Protein AF-0000000083567726 (afdb_homodimer)

pLDDT: mean 92.61, std 12.35, range [54.66, 98.94]

Organism: NCBI:txid148449

Nearest PDB structures (foldseek):
  2hr3-assembly2_D  TM=8.481E-01  e=5.216E-02  Pseudomonas aeruginosa
  2qww-assembly3_E  TM=8.527E-01  e=7.175E-02  Listeria monocytogenes serotype 4b str. F2365
  1zar-assembly1_A  TM=6.877E-01  e=6.731E-02  Archaeoglobus fulgidus
  1zao-assembly1_A  TM=6.854E-01  e=9.870E-02  Archaeoglobus fulgidus
  5whm-assembly1_C  TM=7.588E-01  e=1.542E-01  Brucella abortus

Sequence (178 aa):
MRRPRVGWMTNADDHILEFLLNEGNREIVATPRVIAENIDFNPGYIRQRMR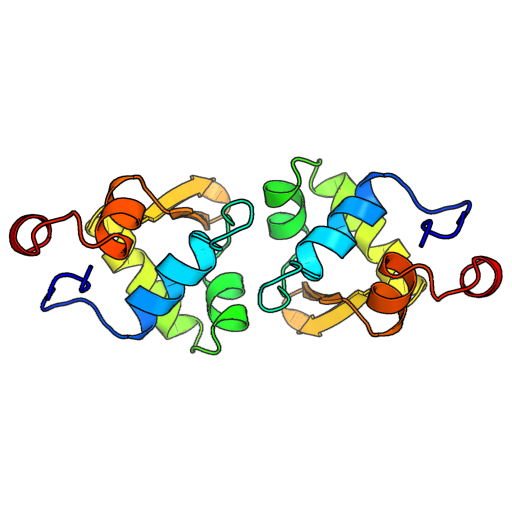KLLEEDLVAYYDEEAGIYEITDQGRAYLAGEIDAKDLEMRRPRVGWMTNADDHILEFLLNEGNREIVATPRVIAENIDFNPGYIRQRMRKLLEEDLVAYYDEEAGIYEITDQGRAYLAGEIDAKDLE

Structure (mmCIF, N/CA/C/O backbone):
data_AF-0000000083567726-model_v1
#
loop_
_entity.id
_entity.type
_entity.pdbx_description
1 polymer 'Uncharacterized protein'
#
loop_
_atom_site.group_PDB
_atom_site.id
_atom_site.type_symbol
_atom_site.label_atom_id
_atom_site.label_alt_id
_atom_site.label_co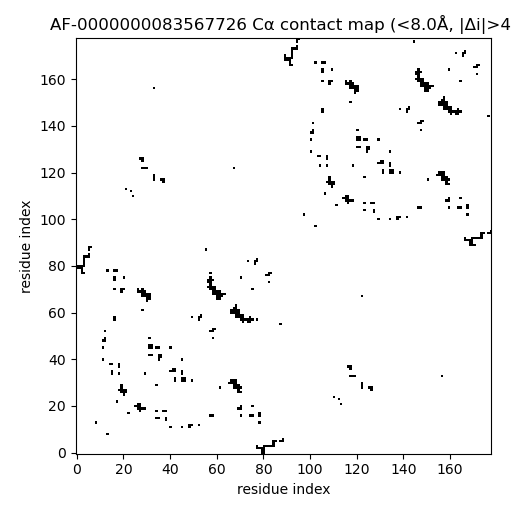mp_id
_atom_site.label_asym_id
_atom_site.label_entity_id
_atom_site.label_seq_id
_atom_site.pdbx_PDB_ins_code
_atom_site.Cartn_x
_atom_site.Cartn_y
_atom_site.Cartn_z
_atom_site.occupancy
_atom_site.B_iso_or_equiv
_atom_site.auth_seq_id
_atom_site.auth_comp_id
_atom_site.auth_asym_id
_atom_site.auth_atom_id
_atom_site.pdbx_PDB_model_num
ATOM 1 N N . MET A 1 1 ? -19.828 14.852 5.641 1 55.19 1 MET A N 1
ATOM 2 C CA . MET A 1 1 ? -19.406 16.141 6.18 1 55.19 1 MET A CA 1
ATOM 3 C C . MET A 1 1 ? -18.203 16.688 5.414 1 55.19 1 MET A C 1
ATOM 5 O O . MET A 1 1 ? -17.469 15.93 4.781 1 55.19 1 MET A O 1
ATOM 9 N N . ARG A 1 2 ? -18.156 18.062 5.336 1 60.5 2 ARG A N 1
ATOM 10 C CA . ARG A 1 2 ? -17.109 18.688 4.531 1 60.5 2 ARG A CA 1
ATOM 11 C C . ARG A 1 2 ? -15.766 18.656 5.262 1 60.5 2 ARG A C 1
ATOM 13 O O . ARG A 1 2 ? -15.719 18.703 6.492 1 60.5 2 ARG A O 1
ATOM 20 N N . ARG A 1 3 ? -14.695 18.281 4.625 1 66.94 3 ARG A N 1
ATOM 21 C CA . ARG A 1 3 ? -13.352 18.344 5.188 1 66.94 3 ARG A CA 1
ATOM 22 C C . ARG A 1 3 ? -13.031 19.734 5.707 1 66.94 3 ARG A C 1
ATOM 24 O O . ARG A 1 3 ? -13.383 20.734 5.074 1 66.94 3 ARG A O 1
ATOM 31 N N . PRO A 1 4 ? -12.516 19.75 7.016 1 69.62 4 PRO A N 1
ATOM 32 C CA . PRO A 1 4 ? -12.172 21.078 7.527 1 69.62 4 PRO A CA 1
ATOM 33 C C . PRO A 1 4 ? -11.203 21.828 6.617 1 69.62 4 PRO A C 1
ATOM 35 O O . PRO A 1 4 ? -10.406 21.203 5.914 1 69.62 4 PRO A O 1
ATOM 38 N N . ARG A 1 5 ? -11.305 23.078 6.617 1 71.19 5 ARG A N 1
ATOM 39 C CA . ARG A 1 5 ? -10.352 23.906 5.879 1 71.19 5 ARG A CA 1
ATOM 40 C C . ARG A 1 5 ? -9.07 24.125 6.684 1 71.19 5 ARG A C 1
ATOM 42 O O . ARG A 1 5 ? -9.102 24.734 7.746 1 71.19 5 ARG A O 1
ATOM 49 N N . VAL A 1 6 ? -8.125 23.406 6.375 1 81.62 6 VAL A N 1
ATOM 50 C CA . VAL A 1 6 ? -6.805 23.516 6.988 1 81.62 6 VAL A CA 1
ATOM 51 C C . VAL A 1 6 ? -5.836 24.188 6.02 1 81.62 6 VAL A C 1
ATOM 53 O O . VAL A 1 6 ? -5.625 23.703 4.906 1 81.62 6 VAL A O 1
ATOM 56 N N . GLY A 1 7 ? -5.293 25.297 6.461 1 86.56 7 GLY A N 1
ATOM 57 C CA . GLY A 1 7 ? -4.551 26.172 5.578 1 86.56 7 GLY A CA 1
ATOM 58 C C . GLY A 1 7 ? -3.309 25.531 4.992 1 86.56 7 GLY A C 1
ATOM 59 O O . GLY A 1 7 ? -2.873 25.891 3.896 1 86.56 7 GLY A O 1
ATOM 60 N N . TRP A 1 8 ? -2.652 24.703 5.652 1 91.81 8 TRP A N 1
ATOM 61 C CA . TRP A 1 8 ? -1.388 24.156 5.18 1 91.81 8 TRP A CA 1
ATOM 62 C C . TRP A 1 8 ? -1.614 22.859 4.41 1 91.81 8 TRP A C 1
ATOM 64 O O . TRP A 1 8 ? -0.692 22.328 3.781 1 91.81 8 TRP A O 1
ATOM 74 N N . MET A 1 9 ? -2.846 22.219 4.5 1 94.69 9 MET A N 1
ATOM 75 C CA . MET A 1 9 ? -3.121 20.938 3.854 1 94.69 9 MET A CA 1
ATOM 76 C C . MET A 1 9 ? -3.16 21.094 2.338 1 94.69 9 MET A C 1
ATOM 78 O O . MET A 1 9 ? -3.748 22.047 1.819 1 94.69 9 MET A O 1
ATOM 82 N N . THR A 1 10 ? -2.545 20.266 1.67 1 95.62 10 THR A N 1
ATOM 83 C CA . THR A 1 10 ? -2.539 20.25 0.211 1 95.62 10 THR A CA 1
ATOM 84 C C . THR A 1 10 ? -3.416 19.125 -0.325 1 95.62 10 THR A C 1
ATOM 86 O O . THR A 1 10 ? -3.883 18.266 0.44 1 95.62 10 THR A O 1
ATOM 89 N N . ASN A 1 11 ? -3.67 19.234 -1.606 1 96 11 ASN A N 1
ATOM 90 C CA . ASN A 1 11 ? -4.387 18.141 -2.262 1 96 11 ASN A CA 1
ATOM 91 C C . ASN A 1 11 ? -3.674 16.797 -2.074 1 96 11 ASN A C 1
ATOM 93 O O . ASN A 1 11 ? -4.316 15.781 -1.847 1 96 11 ASN A O 1
ATOM 97 N N . ALA A 1 12 ? -2.326 16.766 -2.197 1 98.12 12 ALA A N 1
ATOM 98 C CA . ALA A 1 12 ? -1.524 15.562 -2.008 1 98.12 12 ALA A CA 1
ATOM 99 C C . ALA A 1 12 ? -1.739 14.977 -0.617 1 98.12 12 ALA A C 1
ATOM 101 O O . ALA A 1 12 ? -1.819 13.758 -0.459 1 98.12 12 ALA A O 1
ATOM 102 N N . ASP A 1 13 ? -1.857 15.867 0.394 1 98.06 13 ASP A N 1
ATOM 103 C CA . ASP A 1 13 ? -2.09 15.406 1.759 1 98.06 13 ASP A CA 1
ATOM 104 C C . ASP A 1 13 ? -3.402 14.625 1.86 1 98.06 13 ASP A C 1
ATOM 106 O O . ASP A 1 13 ? -3.459 13.578 2.504 1 98.06 13 ASP A O 1
ATOM 110 N N . ASP A 1 14 ? -4.457 15.148 1.234 1 97.19 14 ASP A N 1
ATOM 111 C CA . ASP A 1 14 ? -5.742 14.461 1.224 1 97.19 14 ASP A CA 1
ATOM 112 C C . ASP A 1 14 ? -5.621 13.086 0.577 1 97.19 14 ASP A C 1
ATOM 114 O O . ASP A 1 14 ? -6.148 12.094 1.098 1 97.19 14 ASP A O 1
ATOM 118 N N . HIS A 1 15 ? -4.926 13.031 -0.548 1 98.38 15 HIS A N 1
ATOM 119 C CA . HIS A 1 15 ? -4.75 11.773 -1.261 1 98.38 15 HIS A CA 1
ATOM 120 C C . HIS A 1 15 ? -3.961 10.766 -0.424 1 98.38 15 HIS A C 1
ATOM 122 O O . HIS A 1 15 ? -4.273 9.578 -0.418 1 98.38 15 HIS A O 1
ATOM 128 N N . ILE A 1 16 ? -2.908 11.234 0.28 1 98.88 16 ILE A N 1
ATOM 129 C CA . ILE A 1 16 ? -2.107 10.375 1.146 1 98.88 16 ILE A CA 1
ATOM 130 C C . ILE A 1 16 ? -3.004 9.727 2.199 1 98.88 16 ILE A C 1
ATOM 132 O O . ILE A 1 16 ? -3.002 8.508 2.354 1 98.88 16 ILE A O 1
ATOM 136 N N . LEU A 1 17 ? -3.76 10.578 2.92 1 98.69 17 LEU A N 1
ATOM 137 C CA . LEU A 1 17 ? -4.586 10.086 4.016 1 98.69 17 LEU A CA 1
ATOM 138 C C . LEU A 1 17 ? -5.668 9.148 3.504 1 98.69 17 LEU A C 1
ATOM 140 O O . LEU A 1 17 ? -5.969 8.133 4.141 1 98.69 17 LEU A O 1
ATOM 144 N N . GLU A 1 18 ? -6.305 9.469 2.389 1 98.69 18 GLU A N 1
ATOM 145 C CA . GLU A 1 18 ? -7.34 8.625 1.802 1 98.69 18 GLU A CA 1
ATOM 146 C C . GLU A 1 18 ? -6.773 7.266 1.396 1 98.69 18 GLU A C 1
ATOM 148 O O . GLU A 1 18 ? -7.434 6.238 1.566 1 98.69 18 GLU A O 1
ATOM 153 N N . PHE A 1 19 ? -5.574 7.316 0.787 1 98.94 19 PHE A N 1
ATOM 154 C CA . PHE A 1 19 ? -4.934 6.062 0.406 1 98.94 19 PHE A CA 1
ATOM 155 C C . PHE A 1 19 ? -4.703 5.18 1.627 1 98.94 19 PHE A C 1
ATOM 157 O O . PHE A 1 19 ? -5.035 3.994 1.612 1 98.94 19 PHE A O 1
ATOM 164 N N . LEU A 1 20 ? -4.109 5.766 2.674 1 98.94 20 LEU A N 1
ATOM 165 C CA . LEU A 1 20 ? -3.814 5.016 3.891 1 98.94 20 LEU A CA 1
ATOM 166 C C . LEU A 1 20 ? -5.102 4.543 4.562 1 98.94 20 LEU A C 1
ATOM 168 O O . LEU A 1 20 ? -5.137 3.461 5.148 1 98.94 20 LEU A O 1
ATOM 172 N N . LEU A 1 21 ? -6.18 5.316 4.492 1 98.75 21 LEU A N 1
ATOM 173 C CA . LEU A 1 21 ? -7.465 4.957 5.086 1 98.75 21 LEU A CA 1
ATOM 174 C C . LEU A 1 21 ? -8.086 3.773 4.355 1 98.75 21 LEU A C 1
ATOM 176 O O . LEU A 1 21 ? -8.75 2.936 4.977 1 98.75 21 LEU A O 1
ATOM 180 N N . ASN A 1 22 ? -7.93 3.82 2.955 1 98.75 22 ASN A N 1
ATOM 181 C CA . ASN A 1 22 ? -8.438 2.725 2.137 1 98.75 22 ASN A CA 1
ATOM 182 C C . ASN A 1 22 ? -9.883 2.381 2.494 1 98.75 22 ASN A C 1
ATOM 184 O O . ASN A 1 22 ? -10.195 1.223 2.777 1 98.75 22 ASN A O 1
ATOM 188 N N . GLU A 1 23 ? -10.719 3.348 2.449 1 97.69 23 GLU A N 1
ATOM 189 C CA . GLU A 1 23 ? -12.102 3.242 2.912 1 97.69 23 GLU A CA 1
ATOM 190 C C . GLU A 1 23 ? -12.781 2.004 2.338 1 97.69 23 GLU A C 1
ATOM 192 O O . GLU A 1 23 ? -12.656 1.719 1.145 1 97.69 23 GLU A O 1
ATOM 197 N N . GLY A 1 24 ? -13.523 1.324 3.215 1 97.31 24 GLY A N 1
ATOM 198 C CA . GLY A 1 24 ? -14.234 0.121 2.807 1 97.31 24 GLY A CA 1
ATOM 199 C C . GLY A 1 24 ? -13.375 -1.128 2.877 1 97.31 24 GLY A C 1
ATOM 200 O O . GLY A 1 24 ? -13.875 -2.242 2.719 1 97.31 24 GLY A O 1
ATOM 201 N N . ASN A 1 25 ? -12.062 -1.039 3.074 1 97.94 25 ASN A N 1
ATOM 202 C CA . ASN A 1 25 ? -11.094 -2.107 3.27 1 97.94 25 ASN A CA 1
ATOM 203 C C . ASN A 1 25 ? -10.203 -1.843 4.484 1 97.94 25 ASN A C 1
ATOM 205 O O . ASN A 1 25 ? -10.453 -0.908 5.246 1 97.94 25 ASN A O 1
ATOM 209 N N . ARG A 1 26 ? -9.352 -2.73 4.723 1 97.44 26 ARG A N 1
ATOM 210 C CA . ARG A 1 26 ? -8.383 -2.512 5.793 1 97.44 26 ARG A CA 1
ATOM 211 C C . ARG A 1 26 ? -7.473 -1.33 5.473 1 97.44 26 ARG A C 1
ATOM 213 O O . ARG A 1 26 ? -7.074 -1.141 4.32 1 97.44 26 ARG A O 1
ATOM 220 N N . GLU A 1 27 ? -7.148 -0.611 6.457 1 98.81 27 GLU A N 1
ATOM 221 C CA . GLU A 1 27 ? -6.191 0.481 6.301 1 98.81 27 GLU A CA 1
ATOM 222 C C . GLU A 1 27 ? -4.84 -0.034 5.809 1 98.81 27 GLU A C 1
ATOM 224 O O . GLU A 1 27 ? -4.469 -1.178 6.086 1 98.81 27 GLU A O 1
ATOM 229 N N . ILE A 1 28 ? -4.18 0.779 5.105 1 98.94 28 ILE A N 1
ATOM 230 C CA . ILE A 1 28 ? -2.904 0.41 4.5 1 98.94 28 ILE A CA 1
ATOM 231 C C . ILE A 1 28 ? -1.759 1.05 5.281 1 98.94 28 ILE A C 1
ATOM 233 O O . ILE A 1 28 ? -1.842 2.217 5.672 1 98.94 28 ILE A O 1
ATOM 237 N N . VAL A 1 29 ? -0.718 0.36 5.547 1 98.94 29 VAL A N 1
ATOM 238 C CA . VAL A 1 29 ? 0.558 0.924 5.977 1 98.94 29 VAL A CA 1
ATOM 239 C C . VAL A 1 29 ? 1.551 0.9 4.816 1 98.94 29 VAL A C 1
ATOM 241 O O . VAL A 1 29 ? 1.584 -0.056 4.039 1 98.94 29 VAL A O 1
ATOM 244 N N . ALA A 1 30 ? 2.318 1.921 4.629 1 98.94 30 ALA A N 1
ATOM 245 C CA . ALA A 1 30 ? 3.15 2 3.43 1 98.94 30 ALA A CA 1
ATOM 246 C C . ALA A 1 30 ? 4.277 3.012 3.613 1 98.94 30 ALA A C 1
ATOM 248 O O . ALA A 1 30 ? 4.203 3.883 4.484 1 98.94 30 ALA A O 1
ATOM 249 N N . THR A 1 31 ? 5.305 2.881 2.809 1 98.88 31 THR A N 1
ATOM 250 C CA . THR A 1 31 ? 6.379 3.863 2.729 1 98.88 31 THR A CA 1
ATOM 251 C C . THR A 1 31 ? 5.961 5.051 1.862 1 98.88 31 THR A C 1
ATOM 253 O O . THR A 1 31 ? 5.051 4.934 1.039 1 98.88 31 THR A O 1
ATOM 256 N N . PRO A 1 32 ? 6.68 6.156 2.004 1 98.88 32 PRO A N 1
ATOM 257 C CA . PRO A 1 32 ? 6.387 7.312 1.153 1 98.88 32 PRO A CA 1
ATOM 258 C C . PRO A 1 32 ? 6.48 6.984 -0.336 1 98.88 32 PRO A C 1
ATOM 260 O O . PRO A 1 32 ? 5.66 7.461 -1.127 1 98.88 32 PRO A O 1
ATOM 263 N N . ARG A 1 33 ? 7.387 6.121 -0.729 1 98.81 33 ARG A N 1
ATOM 264 C CA . ARG A 1 33 ? 7.551 5.746 -2.129 1 98.81 33 ARG A CA 1
ATOM 265 C C . ARG A 1 33 ? 6.332 4.988 -2.639 1 98.81 33 ARG A C 1
ATOM 267 O O . ARG A 1 33 ? 5.801 5.301 -3.709 1 98.81 33 ARG A O 1
ATOM 274 N N . VAL A 1 34 ? 5.891 4.027 -1.904 1 98.94 34 VAL A N 1
ATOM 275 C CA . VAL A 1 34 ? 4.73 3.23 -2.291 1 98.94 34 VAL A CA 1
ATOM 276 C C . VAL A 1 34 ? 3.482 4.113 -2.324 1 98.94 34 VAL A C 1
ATOM 278 O O . VAL A 1 34 ? 2.656 3.994 -3.23 1 98.94 34 VAL A O 1
ATOM 281 N N . ILE A 1 35 ? 3.354 5.008 -1.32 1 98.94 35 ILE A N 1
ATOM 282 C CA . ILE A 1 35 ? 2.238 5.949 -1.31 1 98.94 35 ILE A CA 1
ATOM 283 C C . ILE A 1 35 ? 2.262 6.793 -2.58 1 98.94 35 ILE A C 1
ATOM 285 O O . ILE A 1 35 ? 1.252 6.902 -3.279 1 98.94 35 ILE A O 1
ATOM 289 N N . ALA A 1 36 ? 3.414 7.371 -2.926 1 98.94 36 ALA A N 1
ATOM 290 C CA . ALA A 1 36 ? 3.559 8.25 -4.086 1 98.94 36 ALA A CA 1
ATOM 291 C C . ALA A 1 36 ? 3.129 7.539 -5.367 1 98.94 36 ALA A C 1
ATOM 293 O O . ALA A 1 36 ? 2.387 8.102 -6.176 1 98.94 36 ALA A O 1
ATOM 294 N N . GLU A 1 37 ? 3.543 6.297 -5.539 1 98.88 37 GLU A N 1
ATOM 295 C CA . GLU A 1 37 ? 3.215 5.539 -6.742 1 98.88 37 GLU A CA 1
ATOM 296 C C . GLU A 1 37 ? 1.713 5.281 -6.844 1 98.88 37 GLU A C 1
ATOM 298 O O . GLU A 1 37 ? 1.152 5.258 -7.941 1 98.88 37 GLU A O 1
ATOM 303 N N . ASN A 1 38 ? 1.071 5.105 -5.75 1 98.94 38 ASN A N 1
ATOM 304 C CA . ASN A 1 38 ? -0.337 4.723 -5.758 1 98.94 38 ASN A CA 1
ATOM 305 C C . ASN A 1 38 ? -1.246 5.938 -5.914 1 98.94 38 ASN A C 1
ATOM 307 O O . ASN A 1 38 ? -2.391 5.809 -6.352 1 98.94 38 ASN A O 1
ATOM 311 N N . ILE A 1 39 ? -0.709 7.137 -5.605 1 98.81 39 ILE A N 1
ATOM 312 C CA . ILE A 1 39 ? -1.568 8.305 -5.73 1 98.81 39 ILE A CA 1
ATOM 313 C C . ILE A 1 39 ? -1.058 9.203 -6.859 1 98.81 39 ILE A C 1
ATOM 315 O O . ILE A 1 39 ? -1.585 10.297 -7.082 1 98.81 39 ILE A O 1
ATOM 319 N N . ASP A 1 40 ? -0.009 8.734 -7.594 1 98 40 ASP A N 1
ATOM 320 C CA . ASP A 1 40 ? 0.528 9.336 -8.805 1 98 40 ASP A CA 1
ATOM 321 C C . ASP A 1 40 ? 1.096 10.727 -8.523 1 98 40 ASP A C 1
ATOM 323 O O . ASP A 1 40 ? 0.731 11.695 -9.188 1 98 40 ASP A O 1
ATOM 327 N N . PHE A 1 41 ? 1.896 10.852 -7.449 1 98.56 41 PHE A N 1
ATOM 328 C CA . PHE A 1 41 ? 2.648 12.055 -7.121 1 98.56 41 PHE A CA 1
ATOM 329 C C . PHE A 1 41 ? 4.148 11.781 -7.148 1 98.56 41 PHE A C 1
ATOM 331 O O . PHE A 1 41 ? 4.574 10.625 -7.152 1 98.56 41 PHE A O 1
ATOM 338 N N . ASN A 1 42 ? 4.938 12.805 -7.242 1 98.31 42 ASN A N 1
ATOM 339 C CA . ASN A 1 42 ? 6.391 12.742 -7.145 1 98.31 42 ASN A CA 1
ATOM 340 C C . ASN A 1 42 ? 6.836 12.219 -5.781 1 98.31 42 ASN A C 1
ATOM 342 O O . ASN A 1 42 ? 6.406 12.727 -4.746 1 98.31 42 ASN A O 1
ATOM 346 N N . PRO A 1 43 ? 7.668 11.227 -5.773 1 98.38 43 PRO A N 1
ATOM 347 C CA . PRO A 1 43 ? 8.078 10.648 -4.496 1 98.38 43 PRO A CA 1
ATOM 348 C C . PRO A 1 43 ? 8.766 11.656 -3.578 1 98.38 43 PRO A C 1
ATOM 350 O O . PRO A 1 43 ? 8.578 11.617 -2.359 1 98.38 43 PRO A O 1
ATOM 353 N N . GLY A 1 44 ? 9.617 12.453 -4.148 1 98.5 44 GLY A N 1
ATOM 354 C CA . GLY A 1 44 ? 10.258 13.469 -3.332 1 98.5 44 GLY A CA 1
ATOM 355 C C . GLY A 1 44 ? 9.273 14.406 -2.664 1 98.5 44 GLY A C 1
ATOM 356 O O . GLY A 1 44 ? 9.422 14.742 -1.487 1 98.5 44 GLY A O 1
ATOM 357 N N . TYR A 1 45 ? 8.297 14.836 -3.449 1 98.75 45 TYR A N 1
ATOM 358 C CA . TYR A 1 45 ? 7.25 15.695 -2.908 1 98.75 45 TYR A CA 1
ATOM 359 C C . TYR A 1 45 ? 6.473 14.984 -1.807 1 98.75 45 TYR A C 1
ATOM 361 O O . TYR A 1 45 ? 6.199 15.57 -0.756 1 98.75 45 TYR A O 1
ATOM 369 N N . ILE A 1 46 ? 6.129 13.727 -1.916 1 98.88 46 ILE A N 1
ATOM 370 C CA . ILE A 1 46 ? 5.359 12.977 -0.934 1 98.88 46 ILE A CA 1
ATOM 371 C C . ILE A 1 46 ? 6.18 12.805 0.343 1 98.88 46 ILE A C 1
ATOM 373 O O . ILE A 1 46 ? 5.633 12.836 1.448 1 98.88 46 ILE A O 1
ATOM 377 N N . ARG A 1 47 ? 7.449 12.539 0.214 1 98.69 47 ARG A N 1
ATOM 378 C CA . ARG A 1 47 ? 8.297 12.461 1.398 1 98.69 47 ARG A CA 1
ATOM 379 C C . ARG A 1 47 ? 8.188 13.727 2.238 1 98.69 47 ARG A C 1
ATOM 381 O O . ARG A 1 47 ? 8.125 13.664 3.467 1 98.69 47 ARG A O 1
ATOM 388 N N . GLN A 1 48 ? 8.195 14.867 1.541 1 98.56 48 GLN A N 1
ATOM 389 C CA . GLN A 1 48 ? 8.055 16.141 2.24 1 98.56 48 GLN A CA 1
ATOM 390 C C . GLN A 1 48 ? 6.691 16.25 2.918 1 98.56 48 GLN A C 1
ATOM 392 O O . GLN A 1 48 ? 6.598 16.672 4.07 1 98.56 48 GLN A O 1
ATOM 397 N N . ARG A 1 49 ? 5.688 15.914 2.182 1 98.75 49 ARG A N 1
ATOM 398 C CA . ARG A 1 49 ? 4.34 16 2.734 1 98.75 49 ARG A CA 1
ATOM 399 C C . ARG A 1 49 ? 4.172 15.047 3.914 1 98.75 49 ARG A C 1
ATOM 401 O O . ARG A 1 49 ? 3.484 15.375 4.887 1 98.75 49 ARG A O 1
ATOM 408 N N . MET A 1 50 ? 4.82 13.82 3.891 1 98.81 50 MET A N 1
ATOM 409 C CA . MET A 1 50 ? 4.738 12.859 4.984 1 98.81 50 MET A CA 1
ATOM 410 C C . MET A 1 50 ? 5.328 13.438 6.266 1 98.81 50 MET A C 1
ATOM 412 O O . MET A 1 50 ? 4.82 13.18 7.359 1 98.81 50 MET A O 1
ATOM 416 N N . ARG A 1 51 ? 6.418 14.133 6.156 1 98.31 51 ARG A N 1
ATOM 417 C CA . ARG A 1 51 ? 7.02 14.789 7.316 1 98.31 51 ARG A CA 1
ATOM 418 C C . ARG A 1 51 ? 6.039 15.758 7.965 1 98.31 51 ARG A C 1
ATOM 420 O O . ARG A 1 51 ? 5.906 15.789 9.188 1 98.31 51 ARG A O 1
ATOM 427 N N . LYS A 1 52 ? 5.398 16.547 7.125 1 98.19 52 LYS A N 1
ATOM 428 C CA . LYS A 1 52 ? 4.43 17.516 7.629 1 98.19 52 LYS A CA 1
ATOM 429 C C . LYS A 1 52 ? 3.25 16.812 8.297 1 98.19 52 LYS A C 1
ATOM 431 O O . LYS A 1 52 ? 2.807 17.219 9.367 1 98.19 52 LYS A O 1
ATOM 436 N N . LEU A 1 53 ? 2.703 15.789 7.66 1 98.5 53 LEU A N 1
ATOM 437 C CA . LEU A 1 53 ? 1.582 15.031 8.211 1 98.5 53 LEU A CA 1
ATOM 438 C C . LEU A 1 53 ? 1.964 14.375 9.531 1 98.5 53 LEU A C 1
ATOM 440 O O . LEU A 1 53 ? 1.137 14.273 10.438 1 98.5 53 LEU A O 1
ATOM 444 N N . LEU A 1 54 ? 3.262 13.859 9.57 1 98.69 54 LEU A N 1
ATOM 445 C CA . LEU A 1 54 ? 3.777 13.266 10.797 1 98.69 54 LEU A CA 1
ATOM 446 C C . LEU A 1 54 ? 3.844 14.312 11.914 1 98.69 54 LEU A C 1
ATOM 448 O O . LEU A 1 54 ? 3.412 14.047 13.039 1 98.69 54 LEU A O 1
ATOM 452 N N . GLU A 1 55 ? 4.355 15.445 11.602 1 97.81 55 GLU A N 1
ATOM 453 C CA . GLU A 1 55 ? 4.461 16.547 12.547 1 97.81 55 GLU A CA 1
ATOM 454 C C . GLU A 1 55 ? 3.096 16.938 13.109 1 97.81 55 GLU A C 1
ATOM 456 O O . GLU A 1 55 ? 2.975 17.266 14.289 1 97.81 55 GLU A O 1
ATOM 461 N N . GLU A 1 56 ? 2.068 16.891 12.242 1 96.81 56 GLU A N 1
ATOM 462 C CA . GLU A 1 56 ? 0.725 17.312 12.617 1 96.81 56 GLU A CA 1
ATOM 463 C C . GLU A 1 56 ? -0.093 16.156 13.172 1 96.81 56 GLU A C 1
ATOM 465 O O . GLU A 1 56 ? -1.295 16.297 13.406 1 96.81 56 GLU A O 1
ATOM 470 N N . ASP A 1 57 ? 0.547 14.945 13.266 1 97.69 57 ASP A N 1
ATOM 471 C CA . ASP A 1 57 ? -0.021 13.766 13.906 1 97.69 57 ASP A CA 1
A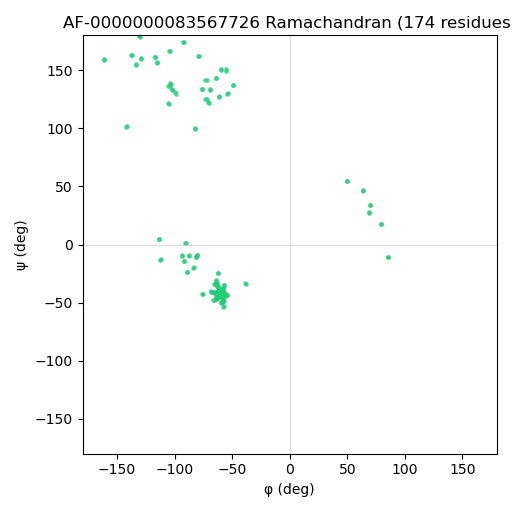TOM 472 C C . ASP A 1 57 ? -1.195 13.211 13.094 1 97.69 57 ASP A C 1
ATOM 474 O O . ASP A 1 57 ? -2.176 12.727 13.664 1 97.69 57 ASP A O 1
ATOM 478 N N . LEU A 1 58 ? -1.219 13.406 11.875 1 98.19 58 LEU A N 1
ATOM 479 C CA . LEU A 1 58 ? -2.24 12.828 11.008 1 98.19 58 LEU A CA 1
ATOM 480 C C . LEU A 1 58 ? -1.808 11.453 10.508 1 98.19 58 LEU A C 1
ATOM 482 O O . LEU A 1 58 ? -2.643 10.656 10.07 1 98.19 58 LEU A O 1
ATOM 486 N N . VAL A 1 59 ? -0.47 11.219 10.5 1 98.88 59 VAL A N 1
ATOM 487 C CA . VAL A 1 59 ? 0.12 9.898 10.281 1 98.88 59 VAL A CA 1
ATOM 488 C C . VAL A 1 59 ? 1.133 9.602 11.391 1 98.88 59 VAL A C 1
ATOM 490 O O . VAL A 1 59 ? 1.572 10.508 12.094 1 98.88 59 VAL A O 1
ATOM 493 N N . ALA A 1 60 ? 1.434 8.383 11.57 1 98.94 60 ALA A N 1
ATOM 494 C CA . ALA A 1 60 ? 2.441 7.918 12.516 1 98.94 60 ALA A CA 1
ATOM 495 C C . ALA A 1 60 ? 3.291 6.801 11.914 1 98.94 60 ALA A C 1
ATOM 497 O O . ALA A 1 60 ? 2.9 6.184 10.922 1 98.94 60 ALA A O 1
ATOM 498 N N . TYR A 1 61 ? 4.418 6.566 12.531 1 98.88 61 TYR A N 1
ATOM 499 C CA . TYR A 1 61 ? 5.223 5.422 12.125 1 98.88 61 TYR A CA 1
ATOM 500 C C . TYR A 1 61 ? 4.551 4.113 12.523 1 98.88 61 TYR A C 1
ATOM 502 O O . TYR A 1 61 ? 4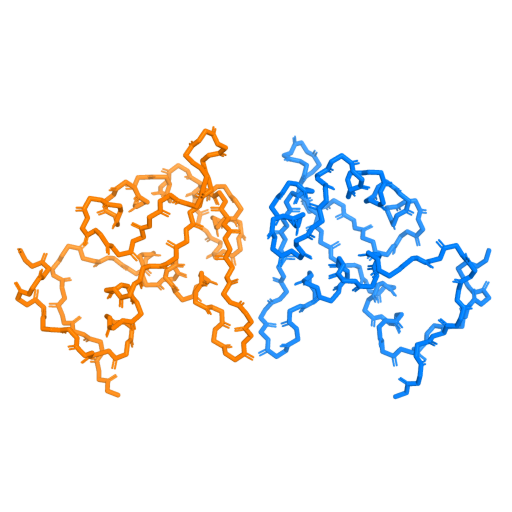.191 3.924 13.688 1 98.88 61 TYR A O 1
ATOM 510 N N . TYR A 1 62 ? 4.281 3.295 11.641 1 98.81 62 TYR A N 1
ATOM 511 C CA . TYR A 1 62 ? 3.971 1.895 11.898 1 98.81 62 TYR A CA 1
ATOM 512 C C . TYR A 1 62 ? 5.23 1.107 12.234 1 98.81 62 TYR A C 1
ATOM 514 O O . TYR A 1 62 ? 5.246 0.327 13.188 1 98.81 62 TYR A O 1
ATOM 522 N N . ASP A 1 63 ? 6.242 1.356 11.516 1 98.69 63 ASP A N 1
ATOM 523 C CA . ASP A 1 63 ? 7.605 0.864 11.688 1 98.69 63 ASP A CA 1
ATOM 524 C C . ASP A 1 63 ? 8.625 1.947 11.352 1 98.69 63 ASP A C 1
ATOM 526 O O . ASP A 1 63 ? 8.906 2.203 10.172 1 98.69 63 ASP A O 1
ATOM 530 N N . GLU A 1 64 ? 9.148 2.529 12.32 1 98.38 64 GLU A N 1
ATOM 531 C CA . GLU A 1 64 ? 10.031 3.676 12.141 1 98.38 64 GLU A CA 1
ATOM 532 C C . GLU A 1 64 ? 11.297 3.287 11.383 1 98.38 64 GLU A C 1
ATOM 534 O O . GLU A 1 64 ? 11.727 4.004 10.477 1 98.38 64 GLU A O 1
ATOM 539 N N . GLU A 1 65 ? 11.852 2.207 11.742 1 98 65 GLU A N 1
ATOM 540 C CA . GLU A 1 65 ? 13.094 1.757 11.109 1 98 65 GLU A CA 1
ATOM 541 C C . GLU A 1 65 ? 12.883 1.489 9.625 1 98 65 GLU A C 1
ATOM 543 O O . GLU A 1 65 ? 13.742 1.82 8.805 1 98 65 GLU A O 1
ATOM 548 N N . ALA A 1 66 ? 11.758 0.973 9.281 1 97.5 66 ALA A N 1
ATOM 549 C CA . ALA A 1 66 ? 11.469 0.624 7.895 1 97.5 66 ALA A CA 1
ATOM 550 C C . ALA A 1 66 ? 10.875 1.813 7.141 1 97.5 66 ALA A C 1
ATOM 552 O O . ALA A 1 66 ? 10.727 1.767 5.918 1 97.5 66 ALA A O 1
ATOM 553 N N . GLY A 1 67 ? 10.523 2.896 7.828 1 98 67 GLY A N 1
ATOM 554 C CA . GLY A 1 67 ? 9.914 4.059 7.207 1 98 67 GLY A CA 1
ATOM 555 C C . GLY A 1 67 ? 8.5 3.803 6.727 1 98 67 GLY A C 1
ATOM 556 O O . GLY A 1 67 ? 8.102 4.281 5.66 1 98 67 GLY A O 1
ATOM 557 N N . ILE A 1 68 ? 7.723 2.979 7.414 1 98.94 68 ILE A N 1
ATOM 558 C CA . ILE A 1 68 ? 6.34 2.66 7.074 1 98.94 68 ILE A CA 1
ATOM 559 C C . ILE A 1 68 ? 5.391 3.441 7.98 1 98.94 68 ILE A C 1
ATOM 561 O O . ILE A 1 68 ? 5.582 3.48 9.195 1 98.94 68 ILE A O 1
ATOM 565 N N . TYR A 1 69 ? 4.387 4.035 7.301 1 98.94 69 TYR A N 1
ATOM 566 C CA . TYR A 1 69 ? 3.469 4.922 8.008 1 98.94 69 TYR A CA 1
ATOM 567 C C . TYR A 1 69 ? 2.057 4.348 8.016 1 98.94 69 TYR A C 1
ATOM 569 O O . TYR A 1 69 ? 1.713 3.51 7.18 1 98.94 69 TYR A O 1
ATOM 577 N N . GLU A 1 70 ? 1.302 4.766 8.961 1 98.94 70 GLU A N 1
ATOM 578 C CA . GLU A 1 70 ? -0.126 4.48 9.062 1 98.94 70 GLU A CA 1
ATOM 579 C C . GLU A 1 70 ? -0.917 5.746 9.383 1 98.94 70 GLU A C 1
ATOM 581 O O . GLU A 1 70 ? -0.359 6.727 9.891 1 98.94 70 GLU A O 1
ATOM 586 N N . ILE A 1 71 ? -2.135 5.816 9.062 1 98.94 71 ILE A N 1
ATOM 587 C CA . ILE A 1 71 ? -3 6.934 9.422 1 98.94 71 ILE A CA 1
ATOM 588 C C . ILE A 1 71 ? -3.332 6.871 10.906 1 98.94 71 ILE A C 1
ATOM 590 O O . ILE A 1 71 ? -3.506 5.785 11.469 1 98.94 71 ILE A O 1
ATOM 594 N N . THR A 1 72 ? -3.393 8.016 11.57 1 98.75 72 THR A N 1
ATOM 595 C CA . THR A 1 72 ? -3.725 8.078 12.984 1 98.75 72 THR A CA 1
ATOM 596 C C . THR A 1 72 ? -5.227 8.281 13.188 1 98.75 72 THR A C 1
ATOM 598 O O . THR A 1 72 ? -5.961 8.477 12.219 1 98.75 72 THR A O 1
ATOM 601 N N . ASP A 1 73 ? -5.672 8.227 14.461 1 97.62 73 ASP A N 1
ATOM 602 C CA . ASP A 1 73 ? -7.051 8.562 14.797 1 97.62 73 ASP A CA 1
ATOM 603 C C . ASP A 1 73 ? -7.387 9.984 14.352 1 97.62 73 ASP A C 1
ATOM 605 O O . ASP A 1 73 ? -8.484 10.242 13.859 1 97.62 73 ASP A O 1
ATOM 609 N N . GLN A 1 74 ? -6.453 10.898 14.555 1 96.31 74 GLN A N 1
ATOM 610 C CA . GLN A 1 74 ? -6.648 12.273 14.125 1 96.31 74 GLN A CA 1
ATOM 611 C C . GLN A 1 74 ? -6.77 12.367 12.609 1 96.31 74 GLN A C 1
ATOM 613 O O . GLN A 1 74 ? -7.566 13.148 12.086 1 96.31 74 GLN A O 1
ATOM 618 N N . GLY A 1 75 ? -5.91 11.602 11.922 1 97.44 75 GLY A N 1
ATOM 619 C CA . GLY A 1 75 ? -6.027 11.555 10.469 1 97.44 75 GLY A CA 1
ATOM 620 C C . GLY A 1 75 ? -7.391 11.078 10 1 97.44 75 GLY A C 1
ATOM 621 O O . GLY A 1 75 ? -7.969 11.664 9.078 1 97.44 75 GLY A O 1
ATOM 622 N N . ARG A 1 76 ? -7.926 10.047 10.625 1 97.31 76 ARG A N 1
ATOM 623 C CA . ARG A 1 76 ? -9.25 9.531 10.305 1 97.31 76 ARG A CA 1
ATOM 624 C C . ARG A 1 76 ? -10.328 10.57 10.578 1 97.31 76 ARG A C 1
ATOM 626 O O . ARG A 1 76 ? -11.242 10.766 9.773 1 97.31 76 ARG A O 1
ATOM 633 N N . ALA A 1 77 ? -10.211 11.211 11.703 1 94.94 77 ALA A N 1
ATOM 634 C CA . ALA A 1 77 ? -11.18 12.227 12.094 1 94.94 77 ALA A CA 1
ATOM 635 C C . ALA A 1 77 ? -11.18 13.391 11.109 1 94.94 77 ALA A C 1
ATOM 637 O O . ALA A 1 77 ? -12.234 13.945 10.797 1 94.94 77 ALA A O 1
ATOM 638 N N . TYR A 1 78 ? -10.016 13.719 10.719 1 94.38 78 TYR A N 1
ATOM 639 C CA . TYR A 1 78 ? -9.883 14.781 9.727 1 94.38 78 TYR A CA 1
ATOM 640 C C . TYR A 1 78 ? -10.664 14.445 8.461 1 94.38 78 TYR A C 1
ATOM 642 O O . TYR A 1 78 ? -11.438 15.266 7.965 1 94.38 78 TYR A O 1
ATOM 650 N N . LEU A 1 79 ? -10.477 13.234 7.953 1 94.88 79 LEU A N 1
ATOM 651 C CA . LEU A 1 79 ? -11.148 12.82 6.727 1 94.88 79 LEU A CA 1
ATOM 652 C C . LEU A 1 79 ? -12.656 12.781 6.926 1 94.88 79 LEU A C 1
ATOM 654 O O . LEU A 1 79 ? -13.422 13.047 5.992 1 94.88 79 LEU A O 1
ATOM 658 N N . ALA A 1 80 ? -13.016 12.477 8.18 1 92.69 80 ALA A N 1
ATOM 659 C CA . ALA A 1 80 ? -14.438 12.367 8.492 1 92.69 80 ALA A CA 1
ATOM 660 C C . ALA A 1 80 ? -15.062 13.742 8.711 1 92.69 80 ALA A C 1
ATOM 662 O O . ALA A 1 80 ? -16.281 13.867 8.812 1 92.69 80 ALA A O 1
ATOM 663 N N . GLY A 1 81 ? -14.195 14.758 8.766 1 88.62 81 GLY A N 1
ATOM 664 C CA . GLY A 1 81 ? -14.68 16.109 9.008 1 88.62 81 GLY A CA 1
ATOM 665 C C . GLY A 1 81 ? -14.984 16.375 10.469 1 88.62 81 GLY A C 1
ATOM 666 O O . GLY A 1 81 ? -15.805 17.234 10.789 1 88.62 81 GLY A O 1
ATOM 667 N N . GLU A 1 82 ? -14.477 15.586 11.281 1 81 82 GLU A N 1
ATOM 668 C CA . GLU A 1 82 ? -14.797 15.664 12.711 1 81 82 GLU A CA 1
ATOM 669 C C . GLU A 1 82 ? -13.781 16.516 13.453 1 81 82 GLU A C 1
ATOM 671 O O . GLU A 1 82 ? -13.938 16.797 14.641 1 81 82 GLU A O 1
ATOM 676 N N . ILE A 1 83 ? -12.727 16.875 12.852 1 67.62 83 ILE A N 1
ATOM 677 C CA . ILE A 1 83 ? -11.727 17.719 13.492 1 67.62 83 ILE A CA 1
ATOM 678 C C . ILE A 1 83 ? -11.93 19.172 13.055 1 67.62 83 ILE A C 1
ATOM 680 O O . ILE A 1 83 ? -12.227 19.438 11.891 1 67.62 83 ILE A O 1
ATOM 684 N N . ASP A 1 84 ? -11.961 19.906 14.055 1 61.28 84 ASP A N 1
ATOM 685 C CA . ASP A 1 84 ? -11.977 21.344 13.766 1 61.28 84 ASP A CA 1
ATOM 686 C C . ASP A 1 84 ? -10.617 21.812 13.242 1 61.28 84 ASP A C 1
ATOM 688 O O . ASP A 1 84 ? -9.57 21.344 13.695 1 61.28 84 ASP A O 1
ATOM 692 N N . ALA A 1 85 ? -10.602 22.422 12.109 1 59.03 85 ALA A N 1
ATOM 693 C CA . ALA A 1 85 ? -9.398 23 11.508 1 59.03 85 ALA A CA 1
ATOM 694 C C . ALA A 1 85 ? -8.5 23.625 12.562 1 59.03 85 ALA A C 1
ATOM 696 O O . ALA A 1 85 ? -7.273 23.609 12.438 1 59.03 85 ALA A O 1
ATOM 697 N N . LYS A 1 86 ? -9.195 24.141 13.523 1 60 86 LYS A N 1
ATOM 698 C CA . LYS A 1 86 ? -8.492 24.859 14.586 1 60 86 LYS A CA 1
ATOM 699 C C . LYS A 1 86 ? -7.539 23.938 15.336 1 60 86 LYS A C 1
ATOM 701 O O . LYS A 1 86 ? -6.547 24.391 15.906 1 60 86 LYS A O 1
ATOM 706 N N . ASP A 1 87 ? -7.816 22.688 15.312 1 62.19 87 ASP A N 1
ATOM 707 C CA . ASP A 1 87 ? -7 21.734 16.062 1 62.19 87 ASP A CA 1
ATOM 708 C C . ASP A 1 87 ? -5.73 21.375 15.289 1 62.19 87 ASP A C 1
ATOM 710 O O . ASP A 1 87 ? -4.797 20.812 15.852 1 62.19 87 ASP A O 1
ATOM 714 N N . LEU A 1 88 ? -5.664 21.75 14.086 1 63.16 88 LEU A N 1
ATOM 715 C CA . LEU A 1 88 ? -4.516 21.484 13.234 1 63.16 88 LEU A CA 1
ATOM 716 C C . LEU A 1 88 ? -3.783 22.766 12.891 1 63.16 88 LEU A C 1
ATOM 718 O O . LEU A 1 88 ? -2.674 22.734 12.352 1 63.16 88 LEU A O 1
ATOM 722 N N . GLU A 1 89 ? -4.348 24.047 13.141 1 54.69 89 GLU A N 1
ATOM 723 C CA . GLU A 1 89 ? -3.654 25.312 12.891 1 54.69 89 GLU A CA 1
ATOM 724 C C . GLU A 1 89 ? -2.467 25.484 13.836 1 54.69 89 GLU A C 1
ATOM 726 O O . GLU A 1 89 ? -2.473 24.953 14.953 1 54.69 89 GLU A O 1
ATOM 731 N N . MET B 1 1 ? -17.609 -17.203 -7.941 1 55.34 1 MET B N 1
ATOM 732 C CA . MET B 1 1 ? -17.016 -18.438 -8.406 1 55.34 1 MET B CA 1
ATOM 733 C C . MET B 1 1 ? -15.852 -18.859 -7.508 1 55.34 1 MET B C 1
ATOM 735 O O . MET B 1 1 ? -15.281 -18.031 -6.801 1 55.34 1 MET B O 1
ATOM 739 N N . ARG B 1 2 ? -15.68 -20.234 -7.398 1 61.41 2 ARG B N 1
ATOM 740 C CA . ARG B 1 2 ? -14.672 -20.75 -6.48 1 61.41 2 ARG B CA 1
ATOM 741 C C . ARG B 1 2 ? -13.273 -20.594 -7.062 1 61.41 2 ARG B C 1
ATOM 743 O O . ARG B 1 2 ? -13.094 -20.656 -8.281 1 61.41 2 ARG B O 1
ATOM 750 N N . ARG B 1 3 ? -12.312 -20.125 -6.312 1 67.5 3 ARG B N 1
ATOM 751 C CA . ARG B 1 3 ? -10.922 -20.047 -6.73 1 67.5 3 ARG B CA 1
ATOM 752 C C . ARG B 1 3 ? -10.422 -21.422 -7.199 1 67.5 3 ARG B C 1
ATOM 754 O O . ARG B 1 3 ? -10.734 -22.438 -6.594 1 67.5 3 ARG B O 1
ATOM 761 N N . PRO B 1 4 ? -9.781 -21.391 -8.461 1 69.88 4 PRO B N 1
ATOM 762 C CA . PRO B 1 4 ? -9.273 -22.672 -8.93 1 69.88 4 PRO B CA 1
ATOM 763 C C . PRO B 1 4 ? -8.32 -23.328 -7.926 1 69.88 4 PRO B C 1
ATOM 765 O O . PRO B 1 4 ? -7.656 -22.641 -7.156 1 69.88 4 PRO B O 1
ATOM 768 N N . ARG B 1 5 ? -8.289 -24.594 -7.941 1 71.62 5 ARG B N 1
ATOM 769 C CA . ARG B 1 5 ? -7.332 -25.328 -7.113 1 71.62 5 ARG B CA 1
ATOM 770 C C . ARG B 1 5 ? -5.969 -25.406 -7.793 1 71.62 5 ARG B C 1
ATOM 772 O O . ARG B 1 5 ? -5.84 -26 -8.867 1 71.62 5 ARG B O 1
ATOM 779 N N . VAL B 1 6 ? -5.121 -24.609 -7.395 1 81.81 6 VAL B N 1
ATOM 780 C CA . VAL B 1 6 ? -3.746 -24.594 -7.879 1 81.81 6 VAL B CA 1
ATOM 781 C C . VAL B 1 6 ? -2.814 -25.172 -6.824 1 81.81 6 VAL B C 1
ATOM 783 O O . VAL B 1 6 ? -2.756 -24.688 -5.695 1 81.81 6 VAL B O 1
ATOM 786 N N . GLY B 1 7 ? -2.111 -26.219 -7.199 1 86.56 7 GLY B N 1
ATOM 787 C CA . GLY B 1 7 ? -1.37 -27.031 -6.25 1 86.56 7 GLY B CA 1
ATOM 788 C C . GLY B 1 7 ? -0.263 -26.281 -5.543 1 86.56 7 GLY B C 1
ATOM 789 O O . GLY B 1 7 ? 0.093 -26.594 -4.41 1 86.56 7 GLY B O 1
ATOM 790 N N . TRP B 1 8 ? 0.376 -25.391 -6.152 1 91.69 8 TRP B N 1
ATOM 791 C CA . TRP B 1 8 ? 1.53 -24.734 -5.559 1 91.69 8 TRP B CA 1
ATOM 792 C C . TRP B 1 8 ? 1.106 -23.469 -4.812 1 91.69 8 TRP B C 1
ATOM 794 O O . TRP B 1 8 ? 1.909 -22.859 -4.098 1 91.69 8 TRP B O 1
ATOM 804 N N . MET B 1 9 ? -0.178 -22.953 -5.035 1 94.69 9 MET B N 1
ATOM 805 C CA . MET B 1 9 ? -0.632 -21.703 -4.426 1 94.69 9 MET B CA 1
ATOM 806 C C . MET B 1 9 ? -0.809 -21.859 -2.92 1 94.69 9 MET B C 1
ATOM 808 O O . MET B 1 9 ? -1.354 -22.875 -2.459 1 94.69 9 MET B O 1
ATOM 812 N N . THR B 1 10 ? -0.342 -21 -2.197 1 95.62 10 THR B N 1
ATOM 813 C CA . THR B 1 10 ? -0.479 -20.984 -0.745 1 95.62 10 THR B CA 1
ATOM 814 C C . THR B 1 10 ? -1.501 -19.953 -0.302 1 95.62 10 THR B C 1
ATOM 816 O O . THR B 1 10 ? -1.966 -19.141 -1.112 1 95.62 10 THR B O 1
ATOM 819 N N . ASN B 1 11 ? -1.88 -20.062 0.949 1 96 11 ASN B N 1
ATOM 820 C CA . ASN B 1 11 ? -2.76 -19.062 1.525 1 96 11 ASN B CA 1
ATOM 821 C C . ASN B 1 11 ? -2.16 -17.656 1.402 1 96 11 ASN B C 1
ATOM 823 O O . ASN B 1 11 ? -2.873 -16.703 1.108 1 96 11 ASN B O 1
ATOM 827 N N . ALA B 1 12 ? -0.84 -17.5 1.646 1 98.12 12 ALA B N 1
ATOM 828 C CA . ALA B 1 12 ? -0.143 -16.219 1.529 1 98.12 12 ALA B CA 1
ATOM 829 C C . ALA B 1 12 ? -0.281 -15.641 0.122 1 98.12 12 ALA B C 1
ATOM 831 O O . ALA B 1 12 ? -0.464 -14.438 -0.047 1 98.12 12 ALA B O 1
ATOM 832 N N . ASP B 1 13 ? -0.222 -16.516 -0.893 1 98 13 ASP B N 1
ATOM 833 C CA . ASP B 1 13 ? -0.367 -16.078 -2.275 1 98 13 ASP B CA 1
ATOM 834 C C . ASP B 1 13 ? -1.732 -15.438 -2.504 1 98 13 ASP B C 1
ATOM 836 O O . ASP B 1 13 ? -1.831 -14.391 -3.154 1 98 13 ASP B O 1
ATOM 840 N N . ASP B 1 14 ? -2.783 -16.062 -1.983 1 97.12 14 ASP B N 1
ATOM 841 C CA . ASP B 1 14 ? -4.125 -15.5 -2.098 1 97.12 14 ASP B CA 1
ATOM 842 C C . ASP B 1 14 ? -4.199 -14.117 -1.447 1 97.12 14 ASP B C 1
ATOM 844 O O . ASP B 1 14 ? -4.77 -13.188 -2.02 1 97.12 14 ASP B O 1
ATOM 848 N N . HIS B 1 15 ? -3.617 -14.016 -0.258 1 98.31 15 HIS B N 1
ATOM 849 C CA . HIS B 1 15 ? -3.633 -12.742 0.464 1 98.31 15 HIS B CA 1
ATOM 850 C C . HIS B 1 15 ? -2.869 -11.664 -0.297 1 98.31 15 HIS B C 1
ATOM 852 O O . HIS B 1 15 ? -3.295 -10.508 -0.34 1 98.31 15 HIS B O 1
ATOM 858 N N . ILE B 1 16 ? -1.716 -12.031 -0.889 1 98.88 16 ILE B N 1
ATOM 859 C CA . ILE B 1 16 ? -0.922 -11.094 -1.678 1 98.88 16 ILE B CA 1
ATOM 860 C C . ILE B 1 16 ? -1.771 -10.523 -2.814 1 98.88 16 ILE B C 1
ATOM 862 O O . ILE B 1 16 ? -1.87 -9.305 -2.975 1 98.88 16 ILE B O 1
ATOM 866 N N . LEU B 1 17 ? -2.379 -11.43 -3.596 1 98.69 17 LEU B N 1
ATOM 867 C CA . LEU B 1 17 ? -3.141 -11.016 -4.77 1 98.69 17 LEU B CA 1
ATOM 868 C C . LEU B 1 17 ? -4.355 -10.188 -4.367 1 98.69 17 LEU B C 1
ATOM 870 O O . LEU B 1 17 ? -4.688 -9.203 -5.031 1 98.69 17 LEU B O 1
ATOM 874 N N . GLU B 1 18 ? -5.051 -10.586 -3.316 1 98.69 18 GLU B N 1
ATOM 875 C CA . GLU B 1 18 ? -6.211 -9.844 -2.834 1 98.69 18 GLU B CA 1
ATOM 876 C C . GLU B 1 18 ? -5.824 -8.445 -2.381 1 98.69 18 GLU B C 1
ATOM 878 O O . GLU B 1 18 ? -6.559 -7.48 -2.619 1 98.69 18 GLU B O 1
ATOM 883 N N . PHE B 1 19 ? -4.691 -8.375 -1.664 1 98.94 19 PHE B N 1
ATOM 884 C CA . PHE B 1 19 ? -4.211 -7.07 -1.229 1 98.94 19 PHE B CA 1
ATOM 885 C C . PHE B 1 19 ? -3.951 -6.164 -2.426 1 98.94 19 PHE B C 1
ATOM 887 O O . PHE B 1 19 ? -4.391 -5.012 -2.447 1 98.94 19 PHE B O 1
ATOM 894 N N . LEU B 1 20 ? -3.207 -6.676 -3.41 1 98.94 20 LEU B N 1
ATOM 895 C CA . LEU B 1 20 ? -2.871 -5.891 -4.594 1 98.94 20 LEU B CA 1
ATOM 896 C C . LEU B 1 20 ? -4.125 -5.543 -5.387 1 98.94 20 LEU B C 1
ATOM 898 O O . LEU B 1 20 ? -4.211 -4.465 -5.98 1 98.94 20 LEU B O 1
ATOM 902 N N . LEU B 1 21 ? -5.133 -6.43 -5.414 1 98.75 21 LEU B N 1
ATOM 903 C CA . LEU B 1 21 ? -6.383 -6.191 -6.125 1 98.75 21 LEU B CA 1
ATOM 904 C C . LEU B 1 21 ? -7.184 -5.074 -5.457 1 98.75 21 LEU B C 1
ATOM 906 O O . LEU B 1 21 ? -7.852 -4.293 -6.141 1 98.75 21 LEU B O 1
ATOM 910 N N . ASN B 1 22 ? -7.156 -5.129 -4.043 1 98.75 22 ASN B N 1
ATOM 911 C CA . ASN B 1 22 ? -7.836 -4.094 -3.273 1 98.75 22 ASN B CA 1
ATOM 912 C C . ASN B 1 22 ? -9.266 -3.883 -3.766 1 98.75 22 ASN B C 1
ATOM 914 O O . ASN B 1 22 ? -9.664 -2.758 -4.074 1 98.75 22 ASN B O 1
ATOM 918 N N . GLU B 1 23 ? -10.016 -4.918 -3.801 1 97.69 23 GLU B N 1
ATOM 919 C CA . GLU B 1 23 ? -11.352 -4.941 -4.387 1 97.69 23 GLU B CA 1
ATOM 920 C C . GLU B 1 23 ? -12.195 -3.775 -3.879 1 97.69 23 GLU B C 1
ATOM 922 O O . GLU B 1 23 ? -12.219 -3.49 -2.68 1 97.69 23 GLU B O 1
ATOM 927 N N . GLY B 1 24 ? -12.93 -3.15 -4.828 1 97.31 24 GLY B N 1
ATOM 928 C CA . GLY B 1 24 ? -13.781 -2.023 -4.488 1 97.31 24 GLY B CA 1
ATOM 929 C C . GLY B 1 24 ? -13.047 -0.698 -4.484 1 97.31 24 GLY B C 1
ATOM 930 O O . GLY B 1 24 ? -13.664 0.363 -4.371 1 97.31 24 GLY B O 1
ATOM 931 N N . ASN B 1 25 ? -11.719 -0.67 -4.555 1 97.88 25 ASN B N 1
ATOM 932 C CA . ASN B 1 25 ? -10.836 0.485 -4.668 1 97.88 25 ASN B CA 1
ATOM 933 C C . ASN B 1 25 ? -9.82 0.308 -5.793 1 97.88 25 ASN B C 1
ATOM 935 O O . ASN B 1 25 ? -9.898 -0.653 -6.559 1 97.88 25 ASN B O 1
ATOM 939 N N . ARG B 1 26 ? -9.031 1.287 -5.965 1 97.44 26 ARG B N 1
ATOM 940 C CA . ARG B 1 26 ? -7.953 1.163 -6.938 1 97.44 26 ARG B CA 1
ATOM 941 C C . ARG B 1 26 ? -6.969 0.072 -6.531 1 97.44 26 ARG B C 1
ATOM 943 O O . ARG B 1 26 ? -6.656 -0.079 -5.348 1 97.44 26 ARG B O 1
ATOM 950 N N . GLU B 1 27 ? -6.484 -0.612 -7.48 1 98.81 27 GLU B N 1
ATOM 951 C CA . GLU B 1 27 ? -5.445 -1.604 -7.23 1 98.81 27 GLU B CA 1
ATOM 952 C C . GLU B 1 27 ? -4.203 -0.96 -6.617 1 98.81 27 GLU B C 1
ATOM 954 O O . GLU B 1 27 ? -3.928 0.218 -6.855 1 98.81 27 GLU B O 1
ATOM 959 N N . ILE B 1 28 ? -3.52 -1.718 -5.855 1 98.94 28 ILE B N 1
ATOM 960 C CA . ILE B 1 28 ? -2.352 -1.227 -5.129 1 98.94 28 ILE B CA 1
ATOM 961 C C . ILE B 1 28 ? -1.078 -1.748 -5.789 1 98.94 28 ILE B C 1
ATOM 963 O O . ILE B 1 28 ? -1.007 -2.916 -6.18 1 98.94 28 ILE B O 1
ATOM 967 N N . VAL B 1 29 ? -0.093 -0.963 -5.965 1 98.94 29 VAL B N 1
ATOM 968 C CA . VAL B 1 29 ? 1.267 -1.396 -6.266 1 98.94 29 VAL B CA 1
ATOM 969 C C . VAL B 1 29 ? 2.135 -1.282 -5.016 1 98.94 29 VAL B C 1
ATOM 971 O O . VAL B 1 29 ? 1.999 -0.331 -4.242 1 98.94 29 VAL B O 1
ATOM 974 N N . ALA B 1 30 ? 2.98 -2.227 -4.742 1 98.94 30 ALA B N 1
ATOM 975 C CA . ALA B 1 30 ? 3.697 -2.229 -3.471 1 98.94 30 ALA B CA 1
ATOM 976 C C . ALA B 1 30 ? 4.93 -3.125 -3.537 1 98.94 30 ALA B C 1
ATOM 978 O O . ALA B 1 30 ? 5.023 -3.998 -4.402 1 98.94 30 ALA B O 1
ATOM 979 N N . THR B 1 31 ? 5.855 -2.883 -2.645 1 98.88 31 THR B N 1
ATOM 980 C CA . THR B 1 31 ? 7.008 -3.758 -2.455 1 98.88 31 THR B CA 1
ATOM 981 C C . THR B 1 31 ? 6.621 -4.984 -1.632 1 98.88 31 THR B C 1
ATOM 983 O O . THR B 1 31 ? 5.629 -4.961 -0.901 1 98.88 31 THR B O 1
ATOM 986 N N . PRO B 1 32 ? 7.461 -6.027 -1.702 1 98.88 32 PRO B N 1
ATOM 987 C CA . PRO B 1 32 ? 7.195 -7.211 -0.881 1 98.88 32 PRO B CA 1
ATOM 988 C C . PRO B 1 32 ? 7.113 -6.887 0.609 1 98.88 32 PRO B C 1
ATOM 990 O O . PRO B 1 32 ? 6.27 -7.445 1.318 1 98.88 32 PRO B O 1
ATOM 993 N N . ARG B 1 33 ? 7.891 -5.945 1.089 1 98.81 33 ARG B N 1
ATOM 994 C CA . ARG B 1 33 ? 7.883 -5.562 2.498 1 98.81 33 ARG B CA 1
ATOM 995 C C . ARG B 1 33 ? 6.551 -4.93 2.885 1 98.81 33 ARG B C 1
ATOM 997 O O . ARG B 1 33 ? 5.953 -5.297 3.898 1 98.81 33 ARG B O 1
ATOM 1004 N N . VAL B 1 34 ? 6.09 -4.012 2.107 1 98.94 34 VAL B N 1
ATOM 1005 C CA . VAL B 1 34 ? 4.828 -3.33 2.375 1 98.94 34 VAL B CA 1
ATOM 1006 C C . VAL B 1 34 ? 3.676 -4.328 2.291 1 98.94 34 VAL B C 1
ATOM 1008 O O . VAL B 1 34 ? 2.758 -4.297 3.115 1 98.94 34 VAL B O 1
ATOM 1011 N N . ILE B 1 35 ? 3.736 -5.219 1.288 1 98.94 35 ILE B N 1
ATOM 1012 C CA . ILE B 1 35 ? 2.719 -6.258 1.174 1 98.94 35 ILE B CA 1
ATOM 1013 C C . ILE B 1 35 ? 2.699 -7.105 2.443 1 98.94 35 ILE B C 1
ATOM 1015 O O . ILE B 1 35 ? 1.643 -7.312 3.043 1 98.94 35 ILE B O 1
ATOM 1019 N N . ALA B 1 36 ? 3.867 -7.582 2.902 1 98.94 36 ALA B N 1
ATOM 1020 C CA . ALA B 1 36 ? 3.982 -8.445 4.074 1 98.94 36 ALA B CA 1
ATOM 1021 C C . ALA B 1 36 ? 3.363 -7.789 5.305 1 98.94 36 ALA B C 1
ATOM 1023 O O . ALA B 1 36 ? 2.607 -8.422 6.043 1 98.94 36 ALA B O 1
ATOM 1024 N N . GLU B 1 37 ? 3.637 -6.52 5.508 1 98.88 37 GLU B N 1
ATOM 1025 C CA . GLU B 1 37 ? 3.123 -5.805 6.672 1 98.88 37 GLU B CA 1
ATOM 1026 C C . GLU B 1 37 ? 1.603 -5.691 6.621 1 98.88 37 GLU B C 1
ATOM 1028 O O . GLU B 1 37 ? 0.94 -5.719 7.66 1 98.88 37 GLU B O 1
ATOM 1033 N N . ASN B 1 38 ? 1.05 -5.566 5.477 1 98.94 38 ASN B N 1
ATOM 1034 C CA . ASN B 1 38 ? -0.382 -5.32 5.348 1 98.94 38 ASN B CA 1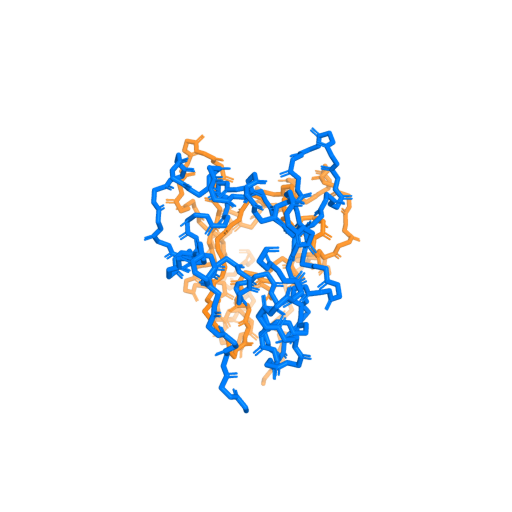
ATOM 1035 C C . ASN B 1 38 ? -1.183 -6.617 5.418 1 98.94 38 ASN B C 1
ATOM 1037 O O . ASN B 1 38 ? -2.373 -6.602 5.738 1 98.94 38 ASN B O 1
ATOM 1041 N N . ILE B 1 39 ? -0.498 -7.758 5.168 1 98.81 39 ILE B N 1
ATOM 1042 C CA . ILE B 1 39 ? -1.25 -9.008 5.215 1 98.81 39 ILE B CA 1
ATOM 1043 C C . ILE B 1 39 ? -0.766 -9.852 6.391 1 98.81 39 ILE B C 1
ATOM 1045 O O . ILE B 1 39 ? -1.201 -11 6.559 1 98.81 39 ILE B O 1
ATOM 1049 N N . ASP B 1 40 ? 0.162 -9.297 7.219 1 98 40 ASP B N 1
ATOM 1050 C CA . ASP B 1 40 ? 0.636 -9.859 8.477 1 98 40 ASP B CA 1
ATOM 1051 C C . ASP B 1 40 ? 1.358 -11.188 8.258 1 98 40 ASP B C 1
ATOM 1053 O O . ASP B 1 40 ? 1.028 -12.188 8.883 1 98 40 ASP B O 1
ATOM 1057 N N . PHE B 1 41 ? 2.266 -11.219 7.254 1 98.56 41 PHE B N 1
ATOM 1058 C CA . PHE B 1 41 ? 3.16 -12.344 7 1 98.56 41 PHE B CA 1
ATOM 1059 C C . PHE B 1 41 ? 4.617 -11.93 7.176 1 98.56 41 PHE B C 1
ATOM 1061 O O . PHE B 1 41 ? 4.926 -10.734 7.215 1 98.56 41 PHE B O 1
ATOM 1068 N N . ASN B 1 42 ? 5.484 -12.883 7.348 1 98.31 42 ASN B N 1
ATOM 1069 C CA . ASN B 1 42 ? 6.93 -12.68 7.391 1 98.31 42 ASN B CA 1
ATOM 1070 C C . ASN B 1 42 ? 7.453 -12.102 6.078 1 98.31 42 ASN B C 1
ATOM 1072 O O . ASN B 1 42 ? 7.168 -12.641 5.004 1 98.31 42 ASN B O 1
ATOM 1076 N N . PRO B 1 43 ? 8.164 -11.039 6.156 1 98.38 43 PRO B N 1
ATOM 1077 C CA . PRO B 1 43 ? 8.641 -10.406 4.926 1 98.38 43 PRO B CA 1
ATOM 1078 C C . PRO B 1 43 ? 9.5 -11.344 4.074 1 98.38 43 PRO B C 1
ATOM 1080 O O . PRO B 1 43 ? 9.422 -11.312 2.846 1 98.38 43 PRO B O 1
ATOM 1083 N N . GLY B 1 44 ? 10.375 -12.055 4.727 1 98.44 44 GLY B N 1
ATOM 1084 C CA . GLY B 1 44 ? 11.18 -13 3.975 1 98.44 44 GLY B CA 1
ATOM 1085 C C . GLY B 1 44 ? 10.352 -14.023 3.219 1 98.44 44 GLY B C 1
ATOM 1086 O O . GLY B 1 44 ? 10.648 -14.336 2.064 1 98.44 44 GLY B O 1
ATOM 1087 N N . TYR B 1 45 ? 9.367 -14.547 3.91 1 98.75 45 TYR B N 1
ATOM 1088 C CA . TYR B 1 45 ? 8.469 -15.5 3.277 1 98.75 45 TYR B CA 1
ATOM 1089 C C . TYR B 1 45 ? 7.73 -14.867 2.102 1 98.75 45 TYR B C 1
ATOM 1091 O O . TYR B 1 45 ? 7.617 -15.469 1.033 1 98.75 45 TYR B O 1
ATOM 1099 N N . ILE B 1 46 ? 7.254 -13.641 2.172 1 98.88 46 ILE B N 1
ATOM 1100 C CA . ILE B 1 46 ? 6.516 -12.961 1.115 1 98.88 46 ILE B CA 1
ATOM 1101 C C . ILE B 1 46 ? 7.438 -12.703 -0.077 1 98.88 46 ILE B C 1
ATOM 1103 O O . ILE B 1 46 ? 7.004 -12.789 -1.229 1 98.88 46 ILE B O 1
ATOM 1107 N N . ARG B 1 47 ? 8.648 -12.32 0.18 1 98.69 47 ARG B N 1
ATOM 1108 C CA . ARG B 1 47 ? 9.594 -12.156 -0.915 1 98.69 47 ARG B CA 1
ATOM 1109 C C . ARG B 1 47 ? 9.688 -13.43 -1.754 1 98.69 47 ARG B C 1
ATOM 1111 O O . ARG B 1 47 ? 9.742 -13.359 -2.984 1 98.69 47 ARG B O 1
ATOM 1118 N N . GLN B 1 48 ? 9.742 -14.57 -1.058 1 98.56 48 GLN B N 1
ATOM 1119 C CA . GLN B 1 48 ? 9.797 -15.844 -1.759 1 98.56 48 GLN B CA 1
ATOM 1120 C C . GLN B 1 48 ? 8.523 -16.078 -2.566 1 98.56 48 GLN B C 1
ATOM 1122 O O . GLN B 1 48 ? 8.578 -16.516 -3.719 1 98.56 48 GLN B O 1
ATOM 1127 N N . ARG B 1 49 ? 7.426 -15.844 -1.937 1 98.75 49 ARG B N 1
ATOM 1128 C CA . ARG B 1 49 ? 6.152 -16.062 -2.615 1 98.75 49 ARG B CA 1
ATOM 1129 C C . ARG B 1 49 ? 6.004 -15.125 -3.811 1 98.75 49 ARG B C 1
ATOM 1131 O O . ARG B 1 49 ? 5.453 -15.508 -4.844 1 98.75 49 ARG B O 1
ATOM 1138 N N . MET B 1 50 ? 6.523 -13.844 -3.723 1 98.81 50 MET B N 1
ATOM 1139 C CA . MET B 1 50 ? 6.461 -12.891 -4.824 1 98.81 50 MET B CA 1
ATOM 1140 C C . MET B 1 50 ? 7.219 -13.406 -6.039 1 98.81 50 MET B C 1
ATOM 1142 O O . MET B 1 50 ? 6.797 -13.195 -7.18 1 98.81 50 MET B O 1
ATOM 1146 N N . ARG B 1 51 ? 8.359 -13.992 -5.816 1 98.31 51 ARG B N 1
ATOM 1147 C CA . ARG B 1 51 ? 9.133 -14.578 -6.914 1 98.31 51 ARG B CA 1
ATOM 1148 C C . ARG B 1 51 ? 8.32 -15.633 -7.648 1 98.31 51 ARG B C 1
ATOM 1150 O O . ARG B 1 51 ? 8.305 -15.672 -8.883 1 98.31 51 ARG B O 1
ATOM 1157 N N . LYS B 1 52 ? 7.676 -16.484 -6.879 1 98.19 52 LYS B N 1
ATOM 1158 C CA . LYS B 1 52 ? 6.855 -17.547 -7.469 1 98.19 52 LYS B CA 1
ATOM 1159 C C . LYS B 1 52 ? 5.684 -16.953 -8.25 1 98.19 52 LYS B C 1
ATOM 1161 O O . LYS B 1 52 ? 5.391 -17.391 -9.367 1 98.19 52 LYS B O 1
ATOM 1166 N N . LEU B 1 53 ? 4.977 -15.984 -7.68 1 98.5 53 LEU B N 1
ATOM 1167 C CA . LEU B 1 53 ? 3.85 -15.336 -8.336 1 98.5 53 LEU B CA 1
ATOM 1168 C C . LEU B 1 53 ? 4.297 -14.633 -9.617 1 98.5 53 LEU B C 1
ATOM 1170 O O . LEU B 1 53 ? 3.555 -14.602 -10.602 1 98.5 53 LEU B O 1
ATOM 1174 N N . LEU B 1 54 ? 5.527 -13.992 -9.523 1 98.69 54 LEU B N 1
ATOM 1175 C CA . LEU B 1 54 ? 6.102 -13.344 -10.703 1 98.69 54 LEU B CA 1
ATOM 1176 C C . LEU B 1 54 ? 6.379 -14.367 -11.797 1 98.69 54 LEU B C 1
ATOM 1178 O O . LEU B 1 54 ? 6.035 -14.141 -12.961 1 98.69 54 LEU B O 1
ATOM 1182 N N . GLU B 1 55 ? 6.965 -15.453 -11.438 1 97.75 55 GLU B N 1
ATOM 1183 C CA . GLU B 1 55 ? 7.273 -16.531 -12.367 1 97.75 55 GLU B CA 1
ATOM 1184 C C . GLU B 1 55 ? 6.012 -17.047 -13.055 1 97.75 55 GLU B C 1
ATOM 1186 O O . GLU B 1 55 ? 6.035 -17.375 -14.242 1 97.75 55 GLU B O 1
ATOM 1191 N N . GLU B 1 56 ? 4.902 -17.109 -12.305 1 96.75 56 GLU B N 1
ATOM 1192 C CA . GLU B 1 56 ? 3.65 -17.656 -12.805 1 96.75 56 GLU B CA 1
ATOM 1193 C C . GLU B 1 56 ? 2.783 -16.578 -13.438 1 96.75 56 GLU B C 1
ATOM 1195 O O . GLU B 1 56 ? 1.631 -16.828 -13.797 1 96.75 56 GLU B O 1
ATOM 1200 N N . ASP B 1 57 ? 3.307 -15.305 -13.469 1 97.69 57 ASP B N 1
ATOM 1201 C CA . ASP B 1 57 ? 2.691 -14.18 -14.164 1 97.69 57 ASP B CA 1
ATOM 1202 C C . ASP B 1 57 ? 1.396 -13.75 -13.477 1 97.69 57 ASP B C 1
ATOM 1204 O O . ASP B 1 57 ? 0.436 -13.359 -14.141 1 97.69 57 ASP B O 1
ATOM 1208 N N . LEU B 1 58 ? 1.271 -13.953 -12.258 1 98.12 58 LEU B N 1
ATOM 1209 C CA . LEU B 1 58 ? 0.118 -13.484 -11.492 1 98.12 58 LEU B CA 1
ATOM 1210 C C . LEU B 1 58 ? 0.363 -12.078 -10.953 1 98.12 58 LEU B C 1
ATOM 1212 O O . LEU B 1 58 ? -0.584 -11.367 -10.609 1 98.12 58 LEU B O 1
ATOM 1216 N N . VAL B 1 59 ? 1.671 -11.719 -10.812 1 98.88 59 VAL B N 1
ATOM 1217 C CA . VAL B 1 59 ? 2.107 -10.352 -10.555 1 98.88 59 VAL B CA 1
ATOM 1218 C C . VAL B 1 59 ? 3.189 -9.953 -11.555 1 98.88 59 VAL B C 1
ATOM 1220 O O . VAL B 1 59 ? 3.783 -10.812 -12.211 1 98.88 59 VAL B O 1
ATOM 1223 N N . ALA B 1 60 ? 3.383 -8.703 -11.727 1 98.94 60 ALA B N 1
ATOM 1224 C CA . ALA B 1 60 ? 4.426 -8.141 -12.578 1 98.94 60 ALA B CA 1
ATOM 1225 C C . ALA B 1 60 ? 5.105 -6.957 -11.898 1 98.94 60 ALA B C 1
ATOM 1227 O O . ALA B 1 60 ? 4.566 -6.383 -10.953 1 98.94 60 ALA B O 1
ATOM 1228 N N . TYR B 1 61 ? 6.254 -6.613 -12.406 1 98.88 61 TYR B N 1
ATOM 1229 C CA . TYR B 1 61 ? 6.902 -5.402 -11.922 1 98.88 61 TYR B CA 1
ATOM 1230 C C . TYR B 1 61 ? 6.148 -4.16 -12.391 1 98.88 61 TYR B C 1
ATOM 1232 O O . TYR B 1 61 ? 5.891 -3.994 -13.586 1 98.88 61 TYR B O 1
ATOM 1240 N N . TYR B 1 62 ? 5.73 -3.371 -11.539 1 98.81 62 TYR B N 1
ATOM 1241 C CA . TYR B 1 62 ? 5.312 -2.004 -11.836 1 98.81 62 TYR B CA 1
ATOM 1242 C C . TYR B 1 62 ? 6.52 -1.102 -12.055 1 98.81 62 TYR B C 1
ATOM 1244 O O . TYR B 1 62 ? 6.551 -0.317 -13.008 1 98.81 62 TYR B O 1
ATOM 1252 N N . ASP B 1 63 ? 7.477 -1.265 -11.242 1 98.69 63 ASP B N 1
ATOM 1253 C CA . ASP B 1 63 ? 8.797 -0.645 -11.289 1 98.69 63 ASP B CA 1
ATOM 1254 C C . ASP B 1 63 ? 9.883 -1.628 -10.852 1 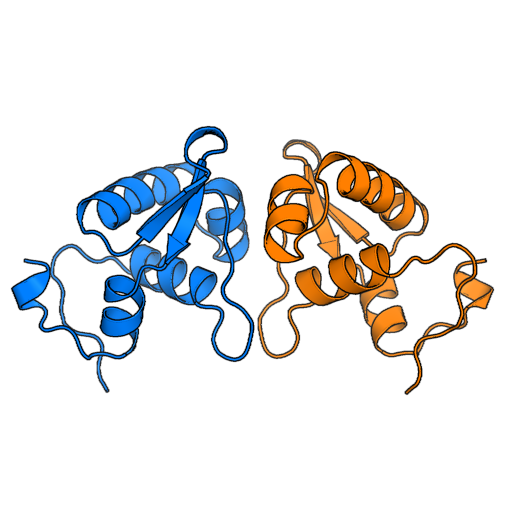98.69 63 ASP B C 1
ATOM 1256 O O . ASP B 1 63 ? 10.062 -1.864 -9.648 1 98.69 63 ASP B O 1
ATOM 1260 N N . GLU B 1 64 ? 10.547 -2.16 -11.758 1 98.38 64 GLU B N 1
ATOM 1261 C CA . GLU B 1 64 ? 11.516 -3.219 -11.492 1 98.38 64 GLU B CA 1
ATOM 1262 C C . GLU B 1 64 ? 12.656 -2.711 -10.617 1 98.38 64 GLU B C 1
ATOM 1264 O O . GLU B 1 64 ? 13.07 -3.389 -9.68 1 98.38 64 GLU B O 1
ATOM 1269 N N . GLU B 1 65 ? 13.141 -1.581 -10.938 1 98 65 GLU B N 1
ATOM 1270 C CA . GLU B 1 65 ? 14.258 -1.016 -10.195 1 98 65 GLU B CA 1
ATOM 1271 C C . GLU B 1 65 ? 13.891 -0.774 -8.734 1 98 65 GLU B C 1
ATOM 1273 O O . GLU B 1 65 ? 14.688 -1.024 -7.836 1 98 65 GLU B O 1
ATOM 1278 N N . ALA B 1 66 ? 12.688 -0.371 -8.492 1 97.5 66 ALA B N 1
ATOM 1279 C CA . ALA B 1 66 ? 12.234 -0.058 -7.141 1 97.5 66 ALA B CA 1
ATOM 1280 C C . ALA B 1 66 ? 11.695 -1.302 -6.441 1 97.5 66 ALA B C 1
ATOM 1282 O O . ALA B 1 66 ? 11.422 -1.277 -5.238 1 97.5 66 ALA B O 1
ATOM 1283 N N . GLY B 1 67 ? 11.508 -2.4 -7.16 1 98 67 GLY B N 1
ATOM 1284 C CA . GLY B 1 67 ? 10.953 -3.617 -6.59 1 98 67 GLY B CA 1
ATOM 1285 C C . GLY B 1 67 ? 9.484 -3.496 -6.242 1 98 67 GLY B C 1
ATOM 1286 O O . GLY B 1 67 ? 9.039 -4.008 -5.211 1 98 67 GLY B O 1
ATOM 1287 N N . ILE B 1 68 ? 8.703 -2.756 -7 1 98.88 68 ILE B N 1
ATOM 1288 C CA . ILE B 1 68 ? 7.27 -2.568 -6.797 1 98.88 68 ILE B CA 1
ATOM 1289 C C . ILE B 1 68 ? 6.492 -3.432 -7.785 1 98.88 68 ILE B C 1
ATOM 1291 O O . ILE B 1 68 ? 6.801 -3.449 -8.977 1 98.88 68 ILE B O 1
ATOM 1295 N N . TYR B 1 69 ? 5.484 -4.113 -7.211 1 98.94 69 TYR B N 1
ATOM 1296 C CA . TYR B 1 69 ? 4.727 -5.082 -8 1 98.94 69 TYR B CA 1
ATOM 1297 C C . TYR B 1 69 ? 3.273 -4.645 -8.148 1 98.94 69 TYR B C 1
ATOM 1299 O O . TYR B 1 69 ? 2.773 -3.85 -7.352 1 98.94 69 TYR B O 1
ATOM 1307 N N . GLU B 1 70 ? 2.662 -5.133 -9.148 1 98.94 70 GLU B N 1
ATOM 1308 C CA . GLU B 1 70 ? 1.229 -4.984 -9.398 1 98.94 70 GLU B CA 1
ATOM 1309 C C . GLU B 1 70 ? 0.594 -6.316 -9.781 1 98.94 70 GLU B C 1
ATOM 1311 O O . GLU B 1 70 ? 1.286 -7.234 -10.227 1 98.94 70 GLU B O 1
ATOM 1316 N N . ILE B 1 71 ? -0.641 -6.512 -9.562 1 98.88 71 ILE B N 1
ATOM 1317 C CA . ILE B 1 71 ? -1.359 -7.703 -10 1 98.88 71 ILE B CA 1
ATOM 1318 C C . ILE B 1 71 ? -1.553 -7.66 -11.516 1 98.88 71 ILE B C 1
ATOM 1320 O O . ILE B 1 71 ? -1.778 -6.594 -12.086 1 98.88 71 ILE B O 1
ATOM 1324 N N . THR B 1 72 ? -1.435 -8.805 -12.18 1 98.75 72 THR B N 1
ATOM 1325 C CA . THR B 1 72 ? -1.621 -8.891 -13.625 1 98.75 72 THR B CA 1
ATOM 1326 C C . THR B 1 72 ? -3.068 -9.234 -13.961 1 98.75 72 THR B C 1
ATOM 1328 O O . THR B 1 72 ? -3.871 -9.516 -13.07 1 98.75 72 THR B O 1
ATOM 1331 N N . ASP B 1 73 ? -3.398 -9.227 -15.281 1 97.5 73 ASP B N 1
ATOM 1332 C CA . ASP B 1 73 ? -4.699 -9.695 -15.742 1 97.5 73 ASP B CA 1
ATOM 1333 C C . ASP B 1 73 ? -4.938 -11.148 -15.328 1 97.5 73 ASP B C 1
ATOM 1335 O O . ASP B 1 73 ? -6.047 -11.516 -14.938 1 97.5 73 ASP B O 1
ATOM 1339 N N . GLN B 1 74 ? -3.891 -11.953 -15.43 1 96.31 74 GLN B N 1
ATOM 1340 C CA . GLN B 1 74 ? -3.99 -13.352 -15.016 1 96.31 74 GLN B CA 1
ATOM 1341 C C . GLN B 1 74 ? -4.246 -13.461 -13.516 1 96.31 74 GLN B C 1
ATOM 1343 O O . GLN B 1 74 ? -5.012 -14.32 -13.07 1 96.31 74 GLN B O 1
ATOM 1348 N N . GLY B 1 75 ? -3.537 -12.617 -12.742 1 97.38 75 GLY B N 1
ATOM 1349 C CA . GLY B 1 75 ? -3.795 -12.586 -11.312 1 97.38 75 GLY B CA 1
ATOM 1350 C C . GLY B 1 75 ? -5.234 -12.25 -10.977 1 97.38 75 GLY B C 1
ATOM 1351 O O . GLY B 1 75 ? -5.844 -12.891 -10.117 1 97.38 75 GLY B O 1
ATOM 1352 N N . ARG B 1 76 ? -5.82 -11.266 -11.641 1 97.25 76 ARG B N 1
ATOM 1353 C CA . ARG B 1 76 ? -7.219 -10.883 -11.453 1 97.25 76 ARG B CA 1
ATOM 1354 C C . ARG B 1 76 ? -8.156 -12.023 -11.828 1 97.25 76 ARG B C 1
ATOM 1356 O O . ARG B 1 76 ? -9.117 -12.305 -11.109 1 97.25 76 ARG B O 1
ATOM 1363 N N . ALA B 1 77 ? -7.867 -12.641 -12.945 1 94.81 77 ALA B N 1
ATOM 1364 C CA . ALA B 1 77 ? -8.695 -13.75 -13.422 1 94.81 77 ALA B CA 1
ATOM 1365 C C . ALA B 1 77 ? -8.68 -14.914 -12.438 1 94.81 77 ALA B C 1
ATOM 1367 O O . ALA B 1 77 ? -9.703 -15.562 -12.227 1 94.81 77 ALA B O 1
ATOM 1368 N N . TYR B 1 78 ? -7.531 -15.125 -11.93 1 94.31 78 TYR B N 1
ATOM 1369 C CA . TYR B 1 78 ? -7.402 -16.172 -10.93 1 94.31 78 TYR B CA 1
ATOM 1370 C C . TYR B 1 78 ? -8.328 -15.922 -9.742 1 94.31 78 TYR B C 1
ATOM 1372 O O . TYR B 1 78 ? -9.062 -16.812 -9.312 1 94.31 78 TYR B O 1
ATOM 1380 N N . LEU B 1 79 ? -8.297 -14.703 -9.227 1 94.75 79 LEU B N 1
ATOM 1381 C CA . LEU B 1 79 ? -9.117 -14.359 -8.078 1 94.75 79 LEU B CA 1
ATOM 1382 C C . LEU B 1 79 ? -10.602 -14.461 -8.414 1 94.75 79 LEU B C 1
ATOM 1384 O O . LEU B 1 79 ? -11.422 -14.805 -7.559 1 94.75 79 LEU B O 1
ATOM 1388 N N . ALA B 1 80 ? -10.867 -14.18 -9.695 1 92.5 80 ALA B N 1
ATOM 1389 C CA . ALA B 1 80 ? -12.25 -14.203 -10.148 1 92.5 80 ALA B CA 1
ATOM 1390 C C . ALA B 1 80 ? -12.719 -15.633 -10.422 1 92.5 80 ALA B C 1
ATOM 1392 O O . ALA B 1 80 ? -13.906 -15.875 -10.641 1 92.5 80 ALA B O 1
ATOM 1393 N N . GLY B 1 81 ? -11.766 -16.578 -10.391 1 88.5 81 GLY B N 1
ATOM 1394 C CA . GLY B 1 81 ? -12.102 -17.953 -10.688 1 88.5 81 GLY B CA 1
ATOM 1395 C C . GLY B 1 81 ? -12.234 -18.234 -12.172 1 88.5 81 GLY B C 1
ATOM 1396 O O . GLY B 1 81 ? -12.922 -19.172 -12.57 1 88.5 81 GLY B O 1
ATOM 1397 N N . GLU B 1 82 ? -11.727 -17.391 -12.93 1 81.25 82 GLU B N 1
ATOM 1398 C CA . GLU B 1 82 ? -11.891 -17.484 -14.375 1 81.25 82 GLU B CA 1
ATOM 1399 C C . GLU B 1 82 ? -10.727 -18.234 -15.016 1 81.25 82 GLU B C 1
ATOM 1401 O O . GLU B 1 82 ? -10.734 -18.484 -16.219 1 81.25 82 GLU B O 1
ATOM 1406 N N . ILE B 1 83 ? -9.711 -18.516 -14.297 1 67.62 83 ILE B N 1
ATOM 1407 C CA . ILE B 1 83 ? -8.578 -19.25 -14.836 1 67.62 83 ILE B CA 1
ATOM 1408 C C . ILE B 1 83 ? -8.68 -20.719 -14.43 1 67.62 83 ILE B C 1
ATOM 1410 O O . ILE B 1 83 ? -9.078 -21.031 -13.305 1 67.62 83 ILE B O 1
ATOM 1414 N N . ASP B 1 84 ? -8.5 -21.438 -15.445 1 61.78 84 ASP B N 1
ATOM 1415 C CA . ASP B 1 84 ? -8.398 -22.859 -15.156 1 61.78 84 ASP B CA 1
ATOM 1416 C C . ASP B 1 84 ? -7.066 -23.203 -14.5 1 61.78 84 ASP B C 1
ATOM 1418 O O . ASP B 1 84 ? -6.031 -22.625 -14.852 1 61.78 84 ASP B O 1
ATOM 1422 N N . ALA B 1 85 ? -7.09 -23.844 -13.359 1 59.06 85 ALA B N 1
ATOM 1423 C CA . ALA B 1 85 ? -5.902 -24.297 -12.641 1 59.06 85 ALA B CA 1
ATOM 1424 C C . ALA B 1 85 ? -4.844 -24.812 -13.602 1 59.06 85 ALA B C 1
ATOM 1426 O O . ALA B 1 85 ? -3.643 -24.672 -13.359 1 59.06 85 ALA B O 1
ATOM 1427 N N . LYS B 1 86 ? -5.387 -25.375 -14.625 1 59.81 86 LYS B N 1
ATOM 1428 C CA . LYS B 1 86 ? -4.512 -26 -15.609 1 59.81 86 LYS B CA 1
ATOM 1429 C C . LYS B 1 86 ? -3.59 -24.984 -16.266 1 59.81 86 LYS B C 1
ATOM 1431 O O . LYS B 1 86 ? -2.5 -25.328 -16.719 1 59.81 86 LYS B O 1
ATOM 1436 N N . ASP B 1 87 ? -3.994 -23.766 -16.266 1 62.03 87 ASP B N 1
ATOM 1437 C CA . ASP B 1 87 ? -3.213 -22.734 -16.922 1 62.03 87 ASP B CA 1
ATOM 1438 C C . ASP B 1 87 ? -2.064 -22.266 -16.016 1 62.03 87 ASP B C 1
ATOM 1440 O O . ASP B 1 87 ? -1.142 -21.594 -16.484 1 62.03 87 ASP B O 1
ATOM 1444 N N . LEU B 1 88 ? -2.082 -22.656 -14.82 1 63.44 88 LEU B N 1
ATOM 1445 C CA . LEU B 1 88 ? -1.051 -22.281 -13.852 1 63.44 88 LEU B CA 1
ATOM 1446 C C . LEU B 1 88 ? -0.231 -23.5 -13.445 1 63.44 88 LEU B C 1
ATOM 1448 O O . LEU B 1 88 ? 0.803 -23.375 -12.789 1 63.44 88 LEU B O 1
ATOM 1452 N N . GLU B 1 89 ? -0.651 -24.828 -13.742 1 54.66 89 GLU B N 1
ATOM 1453 C CA . GLU B 1 89 ? 0.141 -26.016 -13.438 1 54.66 89 GLU B CA 1
ATOM 1454 C C . GLU B 1 89 ? 1.406 -26.062 -14.289 1 54.66 89 GLU B C 1
ATOM 1456 O O . GLU B 1 89 ? 1.437 -25.531 -15.398 1 54.66 89 GLU B O 1
#

Solvent-accessible surface area (backbone atoms only — not comparable to full-atom values): 9776 Å² total; per-residue (Å²): 113,69,60,47,77,44,91,84,66,45,73,66,53,52,50,51,52,49,55,24,45,29,80,99,54,73,60,38,49,38,32,46,58,43,49,12,66,63,70,72,50,58,42,71,60,37,45,54,51,49,52,52,36,40,74,71,45,30,29,43,69,72,36,66,92,78,49,23,31,28,63,30,74,56,30,52,31,36,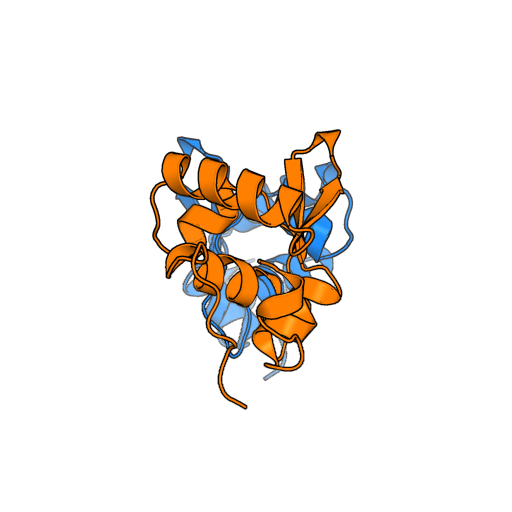69,56,30,70,39,59,33,75,80,74,106,111,70,60,48,77,44,92,85,65,47,72,66,54,54,51,51,50,49,55,24,46,28,80,98,55,73,61,38,50,38,32,45,59,40,49,12,66,63,69,74,49,58,44,71,60,35,44,55,51,47,53,53,35,40,75,70,45,29,28,42,67,73,36,67,92,78,48,23,30,29,61,30,73,57,31,51,30,35,68,56,31,71,40,58,34,73,78,74,106

Secondary structure (DSSP, 8-state):
-PPP--TT--HHHHHHHHHHH-TTS----B-HHHHHHHHT--HHHHHHHHHHHHHTTSEEEEETTTTEEEE-HHHHHHHHT-S-GGGT-/-PPP--TT--HHHHHHHHHHH-TTS----B-HHHHHHHHT--HHHHHHHHHHHHHTTSEEEEETTTTEEEE-HHHHHHHHT-S-GGGT-

Radius of gyration: 17.66 Å; Cα contacts (8 Å, |Δi|>4): 282; chains: 2; bounding box: 34×53×33 Å

InterPro domains:
  IPR036388 Winged helix-like DNA-binding domain superfamily [G3DSA:1.10.10.10] (1-88)
  IPR036390 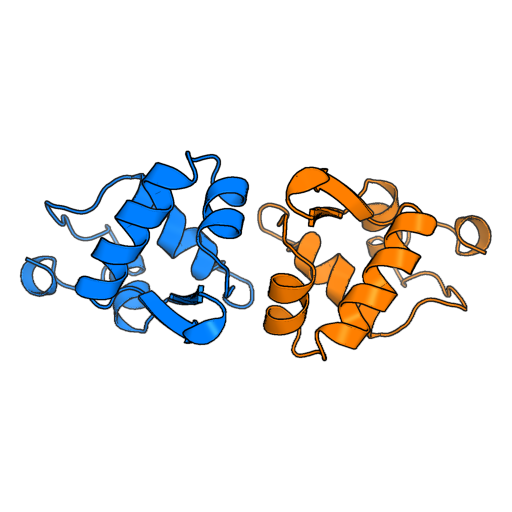Winged helix DNA-binding domain superfamily [SSF46785] (15-83)

Foldseek 3Di:
DDQADAPVDDPLNLQLLCQQPVPPDDGDKAALVVSCVVSVHDSVVSVVSVVLCVVLQQKDDPPVVVRIIHGDPVVVCSNVNNDHSVSSD/DDQADAPVDDPLNLQLLCQQPVPPDDGDKAALVVSCVVSVHDSVVSVVSVVLCVVLQQKDDPPVVVRIIHGDPVVVCNNVNNDHSVSSD